Protein AF-A0A368GSK3-F1 (afdb_monomer)

Secondary structure (DSSP, 8-state):
--HHHHHHHHHHHHHHH--SSS--HHHHHHHHTT-HHHHHHHHHHHHHH-TT-HHHHHHHHHHHHHTT-HHHHHHHHHHH--TT----HHHHHHHHHHHHHTT-HHHHHHHHHHHHHH---HHHHHHHHHHHHHTT-HHHHHHHHHHHHHHH--HHHHHHHHHHHHTT-

Mean predicted aligned error: 10.92 Å

Nearest PDB structures (foldseek):
  8g0l-assembly1_B  TM=8.941E-01  e=4.346E-08  Homo sapiens
  8sxg-assembly1_C  TM=6.360E-01  e=2.615E-02  Pseudomonas aeruginosa
  8tau-assembly1_Y  TM=6.189E-01  e=4.574E-01  Homo sapiens
  4zlh-assembly1_A  TM=5.789E-01  e=5.277E-01  Escherichia coli O157:H7
  8pkp-assembly1_Y  TM=6.262E-01  e=1.437E+00  Homo sapiens

Sequence (169 aa):
MSKADQLIMERRLRPIYGISLLLYPRFSDAIDAGNAKKAVQEADKVLKKHPVTVCAKVLKALALIRSDKLAEGFEIINSLDVPGAQFDDGTLQAFVHCFKEAGCPNRITTLYERAVAVSPSEQNLTHLFMAHVRNRSFKNQQLVAMRLFKEFNNSPYFFWGVMSIVMQV

pLDDT: mean 73.53, std 16.82, range [34.56, 92.31]

Foldseek 3Di:
DDPVVVVVCCVVCCCQPPDDDPGVCPLCVCLVVVNLVVQLVVLVVVCVVPVPPLLSLLSNLLSCLSNVNPVVSVVSVVVQPDQPDADDPRSLVSVCSNCVSVVNLVVNLVSLVSNCVVPNDLVSLVSNLVSCVVVVVLVVNLVSLVVSCVPVVDPVSVVSNVVSVVSVD

Solvent-accessible surface area (backbone atoms only — not comparable to full-atom values): 9186 Å² total; per-residue (Å²): 134,58,75,68,57,53,52,50,47,52,64,67,34,39,75,73,57,48,71,74,103,76,56,48,60,74,64,44,51,37,43,76,68,73,31,31,69,57,48,34,50,53,26,49,56,49,34,74,78,41,74,81,47,60,48,44,55,40,49,30,20,36,30,30,38,76,62,77,35,45,68,68,15,47,54,51,47,57,73,61,70,45,94,89,66,83,68,58,72,52,37,49,51,40,49,45,51,36,28,54,77,68,72,38,61,69,56,46,31,58,50,30,54,53,45,32,73,76,53,76,42,74,68,44,48,51,52,30,31,55,32,23,58,76,69,66,37,33,70,60,24,21,54,45,19,49,48,49,20,70,78,67,69,43,71,70,31,49,52,48,21,52,51,21,53,64,72,67,114

Organism: Ancylostoma caninum (NCBI:txid29170)

Radius of gyration: 17.37 Å; Cα contacts (8 Å, |Δi|>4): 165; chains: 1; bounding box: 40×31×50 Å

Structure (mmCIF, N/CA/C/O backbone):
data_AF-A0A368GSK3-F1
#
_entry.id   AF-A0A368GSK3-F1
#
loop_
_atom_site.group_PDB
_atom_site.id
_atom_site.type_symbol
_atom_site.label_atom_id
_atom_site.label_alt_id
_atom_site.label_comp_id
_atom_site.label_asym_id
_atom_site.label_entity_id
_atom_site.label_seq_id
_atom_site.pdbx_PDB_ins_code
_atom_site.Cartn_x
_atom_site.Cartn_y
_atom_site.Cartn_z
_atom_site.occupancy
_atom_site.B_iso_or_equiv
_atom_site.auth_seq_id
_atom_site.auth_comp_id
_atom_site.auth_asym_id
_atom_site.auth_atom_id
_atom_site.pdbx_PDB_model_num
ATOM 1 N N . MET A 1 1 ? 11.328 14.062 19.273 1.00 44.03 1 MET A N 1
ATOM 2 C CA . MET A 1 1 ? 10.999 12.694 19.738 1.00 44.03 1 MET A CA 1
ATOM 3 C C . MET A 1 1 ? 12.280 12.023 20.193 1.00 44.03 1 MET A C 1
ATOM 5 O O . MET A 1 1 ? 13.251 12.065 19.448 1.00 44.03 1 MET A O 1
ATOM 9 N N . SER A 1 2 ? 12.315 11.488 21.416 1.00 37.22 2 SER A N 1
ATOM 10 C CA . SER A 1 2 ? 13.507 10.826 21.960 1.00 37.22 2 SER A CA 1
ATOM 11 C C . SER A 1 2 ? 13.683 9.439 21.330 1.00 37.22 2 SER A C 1
ATOM 13 O O . SER A 1 2 ? 12.694 8.749 21.078 1.00 37.22 2 SER A O 1
ATOM 15 N N . LYS A 1 3 ? 14.929 8.995 21.101 1.00 39.38 3 LYS A N 1
ATOM 16 C CA . LYS A 1 3 ? 15.247 7.639 20.592 1.00 39.38 3 LYS A CA 1
ATOM 17 C C . LYS A 1 3 ? 14.604 6.525 21.435 1.00 39.38 3 LYS A C 1
ATOM 19 O O . LYS A 1 3 ? 14.284 5.461 20.913 1.00 39.38 3 LYS A O 1
ATOM 24 N N . ALA A 1 4 ? 14.378 6.777 22.726 1.00 38.12 4 ALA A N 1
ATOM 25 C CA . ALA A 1 4 ? 13.707 5.843 23.627 1.00 38.12 4 ALA A CA 1
ATOM 26 C C . ALA A 1 4 ? 12.212 5.661 23.295 1.00 38.12 4 ALA A C 1
ATOM 28 O O . ALA A 1 4 ? 11.708 4.540 23.342 1.00 38.12 4 ALA A O 1
ATOM 29 N N . ASP A 1 5 ? 11.518 6.728 22.886 1.00 40.91 5 ASP A N 1
ATOM 30 C CA . ASP A 1 5 ? 10.099 6.671 22.511 1.00 40.91 5 ASP A CA 1
ATOM 31 C C . ASP A 1 5 ? 9.900 5.927 21.186 1.00 40.91 5 ASP A C 1
ATOM 33 O O . ASP A 1 5 ? 8.955 5.150 21.043 1.00 40.91 5 ASP A O 1
ATOM 37 N N . GLN A 1 6 ? 10.835 6.109 20.245 1.00 43.38 6 GLN A N 1
ATOM 38 C CA . GLN A 1 6 ? 10.872 5.365 18.983 1.00 43.38 6 GLN A CA 1
ATOM 39 C C . GLN A 1 6 ? 11.046 3.864 19.229 1.00 43.38 6 GLN A C 1
ATOM 41 O O . GLN A 1 6 ? 10.276 3.083 18.683 1.00 43.38 6 GLN A O 1
ATOM 46 N N . LEU A 1 7 ? 11.960 3.460 20.119 1.00 44.16 7 LEU A N 1
ATOM 47 C CA . LEU A 1 7 ? 12.175 2.053 20.486 1.00 44.16 7 LEU A CA 1
ATOM 48 C C . LEU A 1 7 ? 10.967 1.423 21.193 1.00 44.16 7 LEU A C 1
ATOM 50 O O . LEU A 1 7 ? 10.669 0.247 20.986 1.00 44.16 7 LEU A O 1
ATOM 54 N N . ILE A 1 8 ? 10.249 2.179 22.028 1.00 47.44 8 ILE A N 1
ATOM 55 C CA . ILE A 1 8 ? 9.035 1.694 22.702 1.00 47.44 8 ILE A CA 1
ATOM 56 C C . ILE A 1 8 ? 7.885 1.547 21.699 1.00 47.44 8 ILE A C 1
ATOM 58 O O . ILE A 1 8 ? 7.157 0.552 21.761 1.00 47.44 8 ILE A O 1
ATOM 62 N N . MET A 1 9 ? 7.743 2.487 20.758 1.00 45.62 9 MET A N 1
ATOM 63 C CA . MET A 1 9 ? 6.813 2.357 19.636 1.00 45.62 9 MET A CA 1
ATOM 64 C C . MET A 1 9 ? 7.176 1.152 18.769 1.00 45.62 9 MET A C 1
ATOM 66 O O . MET A 1 9 ? 6.315 0.313 18.555 1.00 45.62 9 MET A O 1
ATOM 70 N N . GLU A 1 10 ? 8.438 0.966 18.388 1.00 44.44 10 GLU A N 1
ATOM 71 C CA . GLU A 1 10 ? 8.918 -0.198 17.627 1.00 44.44 10 GLU A CA 1
ATOM 72 C C . GLU A 1 10 ? 8.679 -1.527 18.350 1.00 44.44 10 GLU A C 1
ATOM 74 O O . GLU A 1 10 ? 8.415 -2.548 17.725 1.00 44.44 10 GLU A O 1
ATOM 79 N N . ARG A 1 11 ? 8.770 -1.550 19.684 1.00 46.59 11 ARG A N 1
ATOM 80 C CA . ARG A 1 11 ? 8.573 -2.762 20.494 1.00 46.59 11 ARG A CA 1
ATOM 81 C C . ARG A 1 11 ? 7.091 -3.070 20.739 1.00 46.59 11 ARG A C 1
ATOM 83 O O . ARG A 1 11 ? 6.737 -4.237 20.871 1.00 46.59 11 ARG A O 1
ATOM 90 N N . ARG A 1 12 ? 6.226 -2.048 20.754 1.00 48.56 12 ARG A N 1
ATOM 91 C CA . ARG A 1 12 ? 4.755 -2.177 20.820 1.00 48.56 12 ARG A CA 1
ATOM 92 C C . ARG A 1 12 ? 4.097 -2.380 19.461 1.00 48.56 12 ARG A 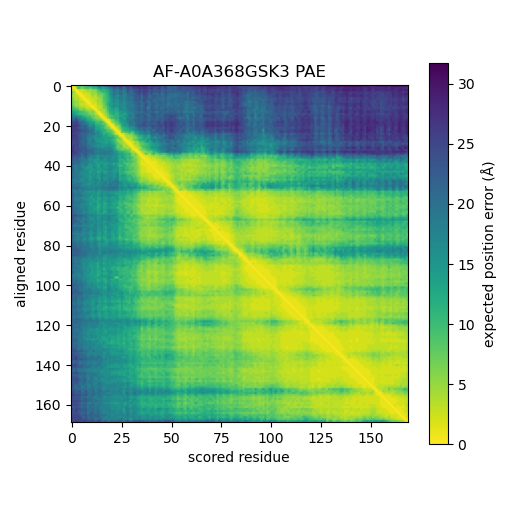C 1
ATOM 94 O O . ARG A 1 12 ? 3.025 -2.970 19.401 1.00 48.56 12 ARG A O 1
ATOM 101 N N . LEU A 1 13 ? 4.743 -1.904 18.405 1.00 45.41 13 LEU A N 1
ATOM 102 C CA . LEU A 1 13 ? 4.343 -2.067 17.017 1.00 45.41 13 LEU A CA 1
ATOM 103 C C . LEU A 1 13 ? 5.062 -3.246 16.361 1.00 45.41 13 LEU A C 1
ATOM 105 O O . LEU A 1 13 ? 4.666 -3.638 15.285 1.00 45.41 13 LEU A O 1
ATOM 109 N N . ARG A 1 14 ? 6.049 -3.894 16.989 1.00 42.81 14 ARG A N 1
ATOM 110 C CA . ARG A 1 14 ? 6.613 -5.177 16.521 1.00 42.81 14 ARG A CA 1
ATOM 111 C C . ARG A 1 14 ? 5.573 -6.294 16.360 1.00 42.81 14 ARG A C 1
ATOM 113 O O . ARG A 1 14 ? 5.641 -7.016 15.374 1.00 42.81 14 ARG A O 1
ATOM 120 N N . PRO A 1 15 ? 4.575 -6.413 17.254 1.00 44.25 15 PRO A N 1
ATOM 121 C CA . PRO A 1 15 ? 3.415 -7.257 17.024 1.00 44.25 15 PRO A CA 1
ATOM 122 C C . PRO A 1 15 ? 2.533 -6.783 15.868 1.00 44.25 15 PRO A C 1
ATOM 124 O O . PRO A 1 15 ? 1.661 -7.551 15.517 1.00 44.25 15 PRO A O 1
ATOM 127 N N . ILE A 1 16 ? 2.720 -5.568 15.316 1.00 43.38 16 ILE A N 1
ATOM 128 C CA . ILE A 1 16 ? 1.894 -4.831 14.315 1.00 43.38 16 ILE A CA 1
ATOM 129 C C . ILE A 1 16 ? 2.616 -4.567 12.959 1.00 43.38 16 ILE A C 1
ATOM 131 O O . ILE A 1 16 ? 1.949 -4.494 11.930 1.00 43.38 16 ILE A O 1
ATOM 135 N N . TYR A 1 17 ? 3.952 -4.619 12.918 1.00 38.88 17 TYR A N 1
ATOM 136 C CA . TYR A 1 17 ? 4.804 -4.394 11.742 1.00 38.88 17 TYR A CA 1
ATOM 137 C C . TYR A 1 17 ? 5.828 -5.517 11.468 1.00 38.88 17 TYR A C 1
ATOM 139 O O . TYR A 1 17 ? 6.730 -5.359 10.649 1.00 38.88 17 TYR A O 1
ATOM 147 N N . GLY A 1 18 ? 5.727 -6.664 12.141 1.00 35.66 18 GLY A N 1
ATOM 148 C CA . GLY A 1 18 ? 6.709 -7.749 12.053 1.00 35.66 18 GLY A CA 1
ATOM 149 C C . GLY A 1 18 ? 6.566 -8.641 10.816 1.00 35.66 18 GLY A C 1
ATOM 150 O O . GLY A 1 18 ? 5.974 -9.705 10.906 1.00 35.66 18 GLY A O 1
ATOM 151 N N . ILE A 1 19 ? 7.132 -8.187 9.695 1.00 34.56 19 ILE A N 1
ATOM 152 C CA . ILE A 1 19 ? 7.890 -8.935 8.669 1.00 34.56 19 ILE A CA 1
ATOM 153 C C . ILE A 1 19 ? 7.404 -10.360 8.321 1.00 34.56 19 ILE A C 1
ATOM 155 O O . ILE A 1 19 ? 7.569 -11.310 9.077 1.00 34.56 19 ILE A O 1
ATOM 159 N N . SER A 1 20 ? 7.007 -10.505 7.052 1.00 36.03 20 SER A N 1
ATOM 160 C CA . SER A 1 20 ? 7.002 -11.753 6.274 1.00 36.03 20 SER A CA 1
ATOM 161 C C . SER A 1 20 ? 6.009 -12.842 6.710 1.00 36.03 20 SER A C 1
ATOM 163 O O . SER A 1 20 ? 6.253 -13.616 7.626 1.00 36.03 20 SER A O 1
ATOM 165 N N . LEU A 1 21 ? 4.895 -12.910 5.971 1.00 37.56 21 LEU A N 1
ATOM 166 C CA . LEU A 1 21 ? 4.063 -14.083 5.632 1.00 37.56 21 LEU A CA 1
ATOM 167 C C . LEU A 1 21 ? 3.605 -15.099 6.707 1.00 37.56 21 LEU A C 1
ATOM 169 O O . LEU A 1 21 ? 2.852 -15.996 6.347 1.00 37.56 21 LEU A O 1
ATOM 173 N N . LEU A 1 22 ? 3.935 -14.964 7.995 1.00 38.41 22 LEU A N 1
ATOM 174 C CA . LEU A 1 22 ? 3.533 -15.929 9.035 1.00 38.41 22 LEU A CA 1
ATOM 175 C C . LEU A 1 22 ? 3.169 -15.322 10.405 1.00 38.41 22 LEU A C 1
ATOM 177 O O . LEU A 1 22 ? 2.844 -16.076 11.319 1.00 38.41 22 LEU A O 1
ATOM 181 N N . LEU A 1 23 ? 3.202 -13.997 10.598 1.00 40.56 23 LEU A N 1
ATOM 182 C CA . LEU A 1 23 ? 3.270 -13.446 11.960 1.00 40.56 23 LEU A CA 1
ATOM 183 C C . LEU A 1 23 ? 2.266 -12.330 12.303 1.00 40.56 23 LEU A C 1
ATOM 185 O O . LEU A 1 23 ? 2.651 -11.266 12.773 1.00 40.56 23 LEU A O 1
ATOM 189 N N . TYR A 1 24 ? 0.964 -12.611 12.191 1.00 45.12 24 TYR A N 1
ATOM 190 C CA . TYR A 1 24 ? -0.064 -11.880 12.954 1.00 45.12 24 TYR A CA 1
ATOM 191 C C . TYR A 1 24 ? -0.864 -12.708 13.966 1.00 45.12 24 TYR A C 1
ATOM 193 O O . TYR A 1 24 ? -1.990 -12.307 14.250 1.00 45.12 24 TYR A O 1
ATOM 201 N N . PRO A 1 25 ? -0.337 -13.792 14.578 1.00 40.00 25 PRO A N 1
ATOM 202 C CA . PRO A 1 25 ? -1.148 -14.672 15.407 1.00 40.00 25 PRO A CA 1
ATOM 203 C C . PRO A 1 25 ? -1.900 -13.884 16.474 1.00 40.00 25 PRO A C 1
ATOM 205 O O . PRO A 1 25 ? -3.093 -13.968 16.485 1.00 40.00 25 PRO A O 1
ATOM 208 N N . ARG A 1 26 ? -1.343 -12.924 17.222 1.00 36.59 26 ARG A N 1
ATOM 209 C CA . ARG A 1 26 ? -2.130 -12.250 18.288 1.00 36.59 26 ARG A CA 1
ATOM 210 C C . ARG A 1 26 ? -3.261 -11.294 17.844 1.00 36.59 26 ARG A C 1
ATOM 212 O O . ARG A 1 26 ? -4.237 -11.166 18.582 1.00 36.59 26 ARG A O 1
ATOM 219 N N . PHE A 1 27 ? -3.139 -10.583 16.716 1.00 43.47 27 PHE A N 1
ATOM 220 C CA . PHE A 1 27 ? -4.224 -9.707 16.214 1.00 43.47 27 PHE A CA 1
ATOM 221 C C . PHE A 1 27 ? -5.208 -10.505 15.352 1.00 43.47 27 PHE A C 1
ATOM 223 O O . PHE A 1 27 ? -6.405 -10.248 15.428 1.00 43.47 27 PHE A O 1
ATOM 230 N N . SER A 1 28 ? -4.703 -11.505 14.616 1.00 43.66 28 SER A N 1
ATOM 231 C CA . SER A 1 28 ? -5.501 -12.554 13.976 1.00 43.66 28 SER A CA 1
ATOM 232 C C . SER A 1 28 ? -6.277 -13.316 15.047 1.00 43.66 28 SER A C 1
ATOM 234 O O . SER A 1 28 ? -7.474 -13.195 15.062 1.00 43.66 28 SER A O 1
ATOM 236 N N . ASP A 1 29 ? -5.659 -13.889 16.076 1.00 42.72 29 ASP A N 1
ATOM 237 C CA . ASP A 1 29 ? -6.277 -14.577 17.223 1.00 42.72 29 ASP A CA 1
ATOM 238 C C . ASP A 1 29 ? -7.383 -13.748 17.895 1.00 42.72 29 ASP A C 1
ATOM 240 O O . ASP A 1 29 ? -8.403 -14.297 18.292 1.00 42.72 29 ASP A O 1
ATOM 244 N N . ALA A 1 30 ? -7.225 -12.426 18.050 1.00 48.19 30 ALA A N 1
ATOM 245 C CA . ALA A 1 30 ? -8.274 -11.577 18.628 1.00 48.19 30 ALA A CA 1
ATOM 246 C C . ALA A 1 30 ? -9.465 -11.351 17.673 1.00 48.19 30 ALA A C 1
ATOM 248 O O . ALA A 1 30 ? -10.595 -11.152 18.130 1.00 48.19 30 ALA A O 1
ATOM 249 N N . ILE A 1 31 ? -9.209 -11.371 16.365 1.00 49.72 31 ILE A N 1
ATOM 250 C CA . ILE A 1 31 ? -10.183 -11.189 15.284 1.00 49.72 31 ILE A CA 1
ATOM 251 C C . ILE A 1 31 ? -10.825 -12.533 14.880 1.00 49.72 31 ILE A C 1
ATOM 253 O O . ILE A 1 31 ? -12.047 -12.625 14.869 1.00 49.72 31 ILE A O 1
ATOM 257 N N . ASP A 1 32 ? -10.027 -13.576 14.659 1.00 48.22 32 ASP A N 1
ATOM 258 C CA . ASP A 1 32 ? -10.356 -14.983 14.395 1.00 48.22 32 ASP A CA 1
ATOM 259 C C . ASP A 1 32 ? -11.110 -15.630 15.562 1.00 48.22 32 ASP A C 1
ATOM 261 O O . ASP A 1 32 ? -11.975 -16.472 15.342 1.00 48.22 32 ASP A O 1
ATOM 265 N N . ALA A 1 33 ? -10.889 -15.185 16.807 1.00 51.59 33 ALA A N 1
ATOM 266 C CA . ALA A 1 33 ? -11.747 -15.553 17.940 1.00 51.59 33 ALA A CA 1
ATOM 267 C C . ALA A 1 33 ? -13.122 -14.843 17.931 1.00 51.59 33 ALA A C 1
ATOM 269 O O . ALA A 1 33 ? -13.833 -14.869 18.939 1.00 51.59 33 ALA A O 1
ATOM 270 N N . GLY A 1 34 ? -13.489 -14.148 16.846 1.00 52.53 34 GLY A N 1
ATOM 271 C CA . GLY A 1 34 ? -14.759 -13.433 16.696 1.00 52.53 34 GLY A CA 1
ATOM 272 C C . GLY A 1 34 ? -14.884 -12.192 17.583 1.00 52.53 34 GLY A C 1
ATOM 273 O O . GLY A 1 34 ? -15.990 -11.719 17.847 1.00 52.53 34 GLY A O 1
ATOM 274 N N . ASN A 1 35 ? -13.770 -11.654 18.096 1.00 64.50 35 ASN A N 1
ATOM 275 C CA . ASN A 1 35 ? -13.792 -10.622 19.130 1.00 64.50 35 ASN A CA 1
ATOM 276 C C . ASN A 1 35 ? -13.291 -9.265 18.640 1.00 64.50 35 ASN A C 1
ATOM 278 O O . ASN A 1 35 ? -12.512 -8.578 19.302 1.00 64.50 35 ASN A O 1
ATOM 282 N N . ALA A 1 36 ? -13.803 -8.823 17.496 1.00 65.19 36 ALA A N 1
ATOM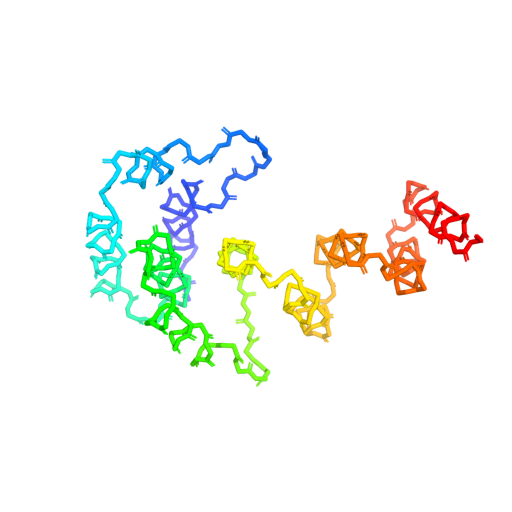 283 C CA . ALA A 1 36 ? -13.466 -7.519 16.945 1.00 65.19 36 ALA A CA 1
ATOM 284 C C . ALA A 1 36 ? -13.787 -6.346 17.899 1.00 65.19 36 ALA A C 1
ATOM 286 O O . ALA A 1 36 ? -13.104 -5.322 17.880 1.00 65.19 36 ALA A O 1
ATOM 287 N N . LYS A 1 37 ? -14.727 -6.526 18.841 1.00 67.50 37 LYS A N 1
ATOM 288 C CA . LYS A 1 37 ? -14.952 -5.587 19.957 1.00 67.50 37 LYS A CA 1
ATOM 289 C C . LYS A 1 37 ? -13.709 -5.410 20.838 1.00 67.50 37 LYS A C 1
ATOM 291 O O . LYS A 1 37 ? -13.403 -4.281 21.213 1.00 67.50 37 LYS A O 1
ATOM 296 N N . LYS A 1 38 ? -12.967 -6.481 21.147 1.00 69.31 38 LYS A N 1
ATOM 297 C CA . LYS A 1 38 ? -11.690 -6.391 21.880 1.00 69.31 38 LYS A CA 1
ATOM 298 C C . LYS A 1 38 ? -10.608 -5.706 21.049 1.00 69.31 38 LYS A C 1
ATOM 300 O O . LYS A 1 38 ? -9.880 -4.883 21.592 1.00 69.31 38 LYS A O 1
ATOM 305 N N . ALA A 1 39 ? -10.532 -5.987 19.748 1.00 66.81 39 ALA A N 1
ATOM 306 C CA . ALA A 1 39 ? -9.574 -5.326 18.859 1.00 66.81 39 ALA A CA 1
ATOM 307 C C . ALA A 1 39 ? -9.805 -3.803 18.804 1.00 66.81 39 ALA A C 1
ATOM 309 O O . ALA A 1 39 ? -8.859 -3.027 18.941 1.00 66.81 39 ALA A O 1
ATOM 310 N N . VAL A 1 40 ? -11.069 -3.369 18.713 1.00 72.88 40 VAL A N 1
ATOM 311 C CA . VAL A 1 40 ? -11.442 -1.947 18.796 1.00 72.88 40 VAL A CA 1
ATOM 312 C C . VAL A 1 40 ? -11.097 -1.358 20.167 1.00 72.88 40 VAL A C 1
ATOM 314 O O . VAL A 1 40 ? -10.540 -0.266 20.231 1.00 72.88 40 VAL A O 1
ATOM 317 N N . GLN A 1 41 ? -11.354 -2.080 21.263 1.00 74.75 41 GLN A N 1
ATOM 318 C CA . GLN A 1 41 ? -11.000 -1.620 22.612 1.00 74.75 41 GLN A CA 1
ATOM 319 C C . GLN A 1 41 ? -9.489 -1.439 22.803 1.00 74.75 41 GLN A C 1
ATOM 321 O O . GLN A 1 41 ? -9.071 -0.460 23.419 1.00 74.75 41 GLN A O 1
ATOM 326 N N . GLU A 1 42 ? -8.661 -2.352 22.293 1.00 69.12 42 GLU A N 1
ATOM 327 C CA . GLU A 1 42 ? -7.202 -2.211 22.344 1.00 69.12 42 GLU A CA 1
ATOM 328 C C . GLU A 1 42 ? -6.724 -1.027 21.494 1.00 69.12 42 GLU A C 1
ATOM 330 O O . GLU A 1 42 ? -5.906 -0.231 21.959 1.00 69.12 42 GLU A O 1
ATOM 335 N N . ALA A 1 43 ? -7.299 -0.831 20.302 1.00 70.44 43 ALA A N 1
ATOM 336 C CA . ALA A 1 43 ? -7.020 0.349 19.487 1.00 70.44 43 ALA A CA 1
ATOM 337 C C . ALA A 1 43 ? -7.410 1.651 20.216 1.00 70.44 43 ALA A C 1
ATOM 339 O O . ALA A 1 43 ? -6.617 2.592 20.267 1.00 70.44 43 ALA A O 1
ATOM 340 N N . ASP A 1 44 ? -8.574 1.692 20.871 1.00 75.06 44 ASP A N 1
ATOM 341 C CA . ASP A 1 44 ? -9.025 2.848 21.655 1.00 75.06 44 ASP A CA 1
ATOM 342 C C . ASP A 1 44 ? -8.144 3.103 22.889 1.00 75.06 44 ASP A C 1
ATOM 344 O O . ASP A 1 44 ? -7.883 4.257 23.235 1.00 75.06 44 ASP A O 1
ATOM 348 N N . LYS A 1 45 ? -7.618 2.060 23.546 1.00 72.44 45 LYS A N 1
ATOM 349 C CA . LYS A 1 45 ? -6.633 2.218 24.634 1.00 72.44 45 LYS A CA 1
ATOM 350 C C . LYS A 1 45 ? -5.349 2.881 24.139 1.00 72.44 45 LYS A C 1
ATOM 352 O O . LYS A 1 45 ? -4.787 3.718 24.849 1.00 72.44 45 LYS A O 1
ATOM 357 N N . VAL A 1 46 ? -4.885 2.520 22.943 1.00 67.56 46 VAL A N 1
ATOM 358 C CA . VAL A 1 46 ? -3.715 3.149 22.318 1.00 67.56 46 VAL A CA 1
ATOM 359 C C . VAL A 1 46 ? -4.028 4.597 21.944 1.00 67.56 46 VAL A C 1
ATOM 361 O O . VAL A 1 46 ? -3.244 5.478 22.287 1.00 67.56 46 VAL A O 1
ATOM 364 N N . LEU A 1 47 ? -5.198 4.869 21.357 1.00 70.31 47 LEU A N 1
ATOM 365 C CA . LEU A 1 47 ? -5.635 6.225 21.002 1.00 70.31 47 LEU A CA 1
ATOM 366 C C . LEU A 1 47 ? -5.813 7.136 22.224 1.00 70.31 47 LEU A C 1
ATOM 368 O O . LEU A 1 47 ? -5.510 8.321 22.141 1.00 70.31 47 LEU A O 1
ATOM 372 N N . LYS A 1 48 ? -6.224 6.605 23.383 1.00 71.12 48 LYS A N 1
ATOM 373 C CA . LYS A 1 48 ? -6.273 7.378 24.638 1.00 71.12 48 LYS A CA 1
ATOM 374 C C . LYS A 1 48 ? -4.892 7.842 25.104 1.00 71.12 48 LYS A C 1
ATOM 376 O O . LYS A 1 48 ? -4.783 8.911 25.692 1.00 71.12 48 LYS A O 1
ATOM 381 N N . LYS A 1 49 ? -3.847 7.042 24.871 1.00 68.75 49 LYS A N 1
ATOM 382 C CA . LYS A 1 49 ? -2.464 7.389 25.244 1.00 68.75 49 LYS A CA 1
ATOM 383 C C . LYS A 1 49 ? -1.766 8.220 24.169 1.00 68.75 49 LYS A C 1
ATOM 385 O O . LYS A 1 49 ? -0.947 9.072 24.494 1.00 68.75 49 LYS A O 1
ATOM 390 N N . HIS A 1 50 ? -2.094 7.972 22.905 1.00 64.56 50 HIS A N 1
ATOM 391 C CA . HIS A 1 50 ? -1.483 8.606 21.743 1.00 64.56 50 HIS A CA 1
ATOM 392 C C . HIS A 1 50 ? -2.556 8.919 20.680 1.00 64.56 50 HIS A C 1
ATOM 394 O O . HIS A 1 50 ? -2.684 8.201 19.686 1.00 64.56 50 HIS A O 1
ATOM 400 N N . PRO A 1 51 ? -3.338 10.000 20.859 1.00 61.31 51 PRO A N 1
ATOM 401 C CA . PRO A 1 51 ? -4.478 10.319 19.985 1.00 61.31 51 PRO A CA 1
ATOM 402 C C . PRO A 1 51 ? -4.078 10.726 18.558 1.00 61.31 51 PRO A C 1
ATOM 404 O O . PRO A 1 51 ? -4.904 10.710 17.643 1.00 61.31 51 PRO A O 1
ATOM 407 N N . VAL A 1 52 ? -2.805 11.074 18.358 1.00 65.94 52 VAL A N 1
ATOM 408 C CA . VAL A 1 52 ? -2.244 11.521 17.074 1.00 65.94 52 VAL A CA 1
ATOM 409 C C . VAL A 1 52 ? -1.754 10.342 16.219 1.00 65.94 52 VAL A C 1
ATOM 411 O O . VAL A 1 52 ? -1.467 10.509 15.038 1.00 65.94 52 VAL A O 1
ATOM 414 N N . THR A 1 53 ? -1.682 9.126 16.770 1.00 73.81 53 THR A N 1
ATOM 415 C CA . THR A 1 53 ? -1.156 7.968 16.039 1.00 73.81 53 THR A CA 1
ATOM 416 C C . THR A 1 53 ? -2.138 7.506 14.961 1.00 73.81 53 THR A C 1
ATOM 418 O O . THR A 1 53 ? -3.117 6.815 15.245 1.00 73.81 53 THR A O 1
ATOM 421 N N . VAL A 1 54 ? -1.847 7.860 13.706 1.00 76.69 54 VAL A N 1
ATOM 422 C CA . VAL A 1 54 ? -2.641 7.480 12.527 1.00 76.69 54 VAL A CA 1
ATOM 423 C C . VAL A 1 54 ? -2.767 5.960 12.410 1.00 76.69 54 VAL A C 1
ATOM 425 O O . VAL A 1 54 ? -3.881 5.469 12.239 1.00 76.69 54 VAL A O 1
ATOM 428 N N . CYS A 1 55 ? -1.677 5.212 12.622 1.00 73.06 55 CYS A N 1
ATOM 429 C CA . CYS A 1 55 ? -1.679 3.744 12.634 1.00 73.06 55 CYS A CA 1
ATOM 430 C C . CYS A 1 55 ? -2.814 3.155 13.490 1.00 73.06 55 CYS A C 1
ATOM 432 O O . CYS A 1 55 ? -3.568 2.299 13.033 1.00 73.06 55 CYS A O 1
ATOM 434 N N . ALA A 1 56 ? -3.003 3.656 14.716 1.00 75.31 56 ALA A N 1
ATOM 435 C CA . ALA A 1 56 ? -4.020 3.136 15.627 1.00 75.31 56 ALA A CA 1
ATOM 436 C C . ALA A 1 56 ? -5.449 3.384 15.110 1.00 75.31 56 ALA A C 1
ATOM 438 O O . ALA A 1 56 ? -6.327 2.539 15.291 1.00 75.31 56 ALA A O 1
ATOM 439 N N . LYS A 1 57 ? -5.681 4.504 14.412 1.00 79.75 57 LYS A N 1
ATOM 440 C CA . LYS A 1 57 ? -6.967 4.786 13.758 1.00 79.75 57 LYS A CA 1
ATOM 441 C C . LYS A 1 57 ? -7.214 3.846 12.576 1.00 79.75 57 LYS A C 1
ATOM 443 O O . LYS A 1 57 ? -8.322 3.338 12.433 1.00 79.75 57 LYS A O 1
ATOM 448 N N . VAL A 1 58 ? -6.185 3.562 11.775 1.00 82.56 58 VAL A N 1
ATOM 449 C CA . VAL A 1 58 ? -6.285 2.620 10.646 1.00 82.56 58 VAL A CA 1
ATOM 450 C C . VAL A 1 58 ? -6.542 1.195 11.141 1.00 82.56 58 VAL A C 1
ATOM 452 O O . VAL A 1 58 ? -7.401 0.507 10.603 1.00 82.56 58 VAL A O 1
ATOM 455 N N . LEU A 1 59 ? -5.887 0.764 12.221 1.00 79.50 59 LEU A N 1
ATOM 456 C CA . LEU A 1 59 ? -6.143 -0.544 12.838 1.00 79.50 59 LEU A CA 1
ATOM 457 C C . LEU A 1 59 ? -7.553 -0.656 13.426 1.00 79.50 59 LEU A C 1
ATOM 459 O O . LEU A 1 59 ? -8.175 -1.715 13.341 1.00 79.50 59 LEU A O 1
ATOM 463 N N . LYS A 1 60 ? -8.089 0.434 13.988 1.00 81.50 60 LYS A N 1
ATOM 464 C CA . LYS A 1 60 ? -9.496 0.491 14.401 1.00 81.50 60 LYS A CA 1
ATOM 465 C C . LYS A 1 60 ? -10.429 0.311 13.202 1.00 81.50 60 LYS A C 1
ATOM 467 O O . LYS A 1 60 ? -11.371 -0.473 13.287 1.00 81.50 60 LYS A O 1
ATOM 472 N N . ALA A 1 61 ? -10.149 0.985 12.086 1.00 84.38 61 ALA A N 1
ATOM 473 C CA . ALA A 1 61 ? -10.909 0.814 10.851 1.00 84.38 61 ALA A CA 1
ATOM 474 C C . ALA A 1 61 ? -10.832 -0.626 10.317 1.00 84.38 61 ALA A C 1
ATOM 476 O O . ALA A 1 61 ? -11.857 -1.182 9.935 1.00 84.38 61 ALA A O 1
ATOM 477 N N . LEU A 1 62 ? -9.655 -1.258 10.367 1.00 80.75 62 LEU A N 1
ATOM 478 C CA . LEU A 1 62 ? -9.469 -2.663 9.992 1.00 80.75 62 LEU A CA 1
ATOM 479 C C . LEU A 1 62 ? -10.354 -3.597 10.825 1.00 80.75 62 LEU A C 1
ATOM 481 O O . LEU A 1 62 ? -11.005 -4.487 10.281 1.00 80.75 62 LEU A O 1
ATOM 485 N N . ALA A 1 63 ? -10.397 -3.384 12.143 1.00 80.00 63 ALA A N 1
ATOM 486 C CA . ALA A 1 63 ? -11.241 -4.169 13.037 1.00 80.00 63 ALA A CA 1
ATOM 487 C C . ALA A 1 63 ? -12.737 -3.985 12.725 1.00 80.00 63 ALA A C 1
ATOM 489 O O . ALA A 1 63 ? -13.488 -4.958 12.763 1.00 80.00 63 ALA A O 1
ATOM 490 N N . LEU A 1 64 ? -13.171 -2.767 12.377 1.00 81.06 64 LEU A N 1
ATOM 491 C CA . LEU A 1 64 ? -14.553 -2.489 11.963 1.00 81.06 64 LEU A CA 1
ATOM 492 C C . LEU A 1 64 ? -14.898 -3.153 10.625 1.00 81.06 64 LEU A C 1
ATOM 494 O O . LEU A 1 64 ? -15.934 -3.806 10.533 1.00 81.06 64 LEU A O 1
ATOM 498 N N . ILE A 1 65 ? -14.013 -3.057 9.629 1.00 80.88 65 ILE A N 1
ATOM 499 C CA . ILE A 1 65 ? -14.170 -3.699 8.312 1.00 80.88 65 ILE A CA 1
ATOM 500 C C . ILE A 1 65 ? -14.353 -5.207 8.467 1.00 80.88 65 ILE A C 1
ATOM 502 O O . ILE A 1 65 ? -15.282 -5.772 7.903 1.00 80.88 65 ILE A O 1
ATOM 506 N N . ARG A 1 66 ? -13.534 -5.842 9.309 1.00 75.31 66 ARG A N 1
ATOM 507 C CA . ARG A 1 66 ? -13.656 -7.274 9.610 1.00 75.31 66 ARG A CA 1
ATOM 508 C C . ARG A 1 66 ? -14.854 -7.648 10.487 1.00 75.31 66 ARG A C 1
ATOM 510 O O . ARG A 1 66 ? -15.179 -8.822 10.584 1.00 75.31 66 ARG A O 1
ATOM 517 N N . SER A 1 67 ? -15.510 -6.676 11.122 1.00 78.12 67 SER A N 1
ATOM 518 C CA . SER A 1 67 ? -16.755 -6.875 11.886 1.00 78.12 67 SER A CA 1
ATOM 519 C C . SER A 1 67 ? -18.018 -6.739 11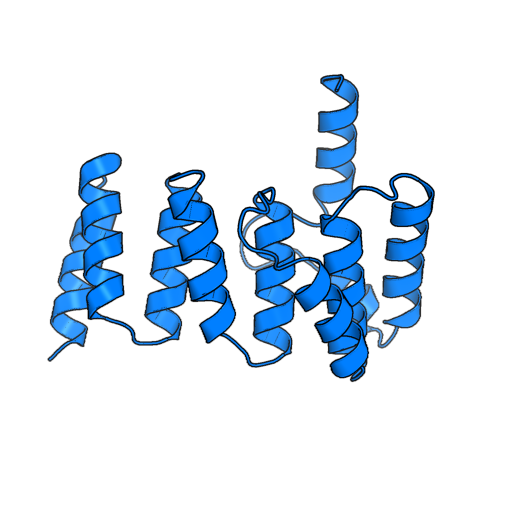.030 1.00 78.12 67 SER A C 1
ATOM 521 O O . SER A 1 67 ? -19.086 -6.500 11.593 1.00 78.12 67 SER A O 1
ATOM 523 N N . ASP A 1 68 ? -17.902 -6.759 9.700 1.00 78.00 68 ASP A N 1
ATOM 524 C CA . ASP A 1 68 ? -18.972 -6.404 8.750 1.00 78.00 68 ASP A CA 1
ATOM 525 C C . ASP A 1 68 ? -19.455 -4.938 8.820 1.00 78.00 68 ASP A C 1
ATOM 527 O O . ASP A 1 68 ? -20.404 -4.535 8.147 1.00 78.00 68 ASP A O 1
ATOM 531 N N . LYS A 1 69 ? -18.763 -4.070 9.569 1.00 82.38 69 LYS A N 1
ATOM 532 C CA . LYS A 1 69 ? -19.047 -2.625 9.652 1.00 82.38 69 LYS A CA 1
ATOM 533 C C . LYS A 1 69 ? -18.209 -1.842 8.640 1.00 82.38 69 LYS A C 1
ATOM 535 O O . LYS A 1 69 ? -17.480 -0.913 8.995 1.00 82.38 69 LYS A O 1
ATOM 540 N N . LEU A 1 70 ? -18.315 -2.220 7.365 1.00 82.62 70 LEU A N 1
ATOM 541 C CA . LEU A 1 70 ? -17.526 -1.636 6.273 1.00 82.62 70 LEU A CA 1
ATOM 542 C C . LEU A 1 70 ? -17.690 -0.112 6.176 1.00 82.62 70 LEU A C 1
ATOM 544 O O . LEU A 1 70 ? -16.695 0.590 6.027 1.00 82.62 70 LEU A O 1
ATOM 548 N N . ALA A 1 71 ? -18.917 0.402 6.312 1.00 84.12 71 ALA A N 1
ATOM 549 C CA . ALA A 1 71 ? -19.202 1.835 6.203 1.00 84.12 71 ALA A CA 1
ATOM 550 C C . ALA A 1 71 ? -18.447 2.664 7.260 1.00 84.12 71 ALA A C 1
ATOM 552 O O . ALA A 1 71 ? -17.740 3.606 6.914 1.00 84.12 71 ALA A O 1
ATOM 553 N N . GLU A 1 72 ? -18.518 2.266 8.537 1.00 85.56 72 GLU A N 1
ATOM 554 C CA . GLU A 1 72 ? -17.808 2.946 9.632 1.00 85.56 72 GLU A CA 1
ATOM 555 C C . GLU A 1 72 ? -16.282 2.879 9.447 1.00 85.56 72 GLU A C 1
ATOM 557 O O . GLU A 1 72 ? -15.573 3.854 9.698 1.00 85.56 72 GLU A O 1
ATOM 562 N N . GLY A 1 73 ? -15.758 1.738 8.986 1.00 83.75 73 GLY A N 1
ATOM 563 C CA . GLY A 1 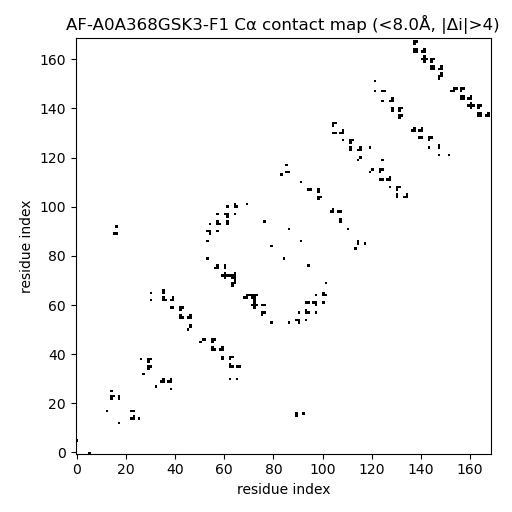73 ? -14.330 1.590 8.711 1.00 83.75 73 GLY A CA 1
ATOM 564 C C . GLY A 1 73 ? -13.853 2.449 7.536 1.00 83.75 73 GLY A C 1
ATOM 565 O O . GLY A 1 73 ? -12.793 3.074 7.620 1.00 83.75 73 GLY A O 1
ATOM 566 N N . PHE A 1 74 ? -14.640 2.533 6.461 1.00 84.31 74 PHE A N 1
ATOM 567 C CA . PHE A 1 74 ? -14.310 3.358 5.300 1.00 84.31 74 PHE A CA 1
ATOM 568 C C . PHE A 1 74 ? -14.368 4.852 5.591 1.00 84.31 74 PHE A C 1
ATOM 570 O O . PHE A 1 74 ? -13.502 5.569 5.100 1.00 84.31 74 PHE A O 1
ATOM 577 N N . GLU A 1 75 ? -15.310 5.319 6.410 1.00 87.56 75 GLU A N 1
ATOM 578 C CA . GLU A 1 75 ? -15.347 6.713 6.870 1.00 87.56 75 GLU A CA 1
ATOM 579 C C . GLU A 1 75 ? -14.029 7.107 7.552 1.00 87.56 75 GLU A C 1
ATOM 581 O O . GLU A 1 75 ? -13.406 8.112 7.202 1.00 87.56 75 GLU A O 1
ATOM 586 N N . ILE A 1 76 ? -13.526 6.256 8.456 1.00 85.44 76 ILE A N 1
ATOM 587 C CA . ILE A 1 76 ? -12.238 6.491 9.121 1.00 85.44 76 ILE A CA 1
ATOM 588 C C . ILE A 1 76 ? -11.101 6.498 8.094 1.00 85.44 76 ILE A C 1
ATOM 590 O O . ILE A 1 76 ? -10.286 7.416 8.095 1.00 85.44 76 ILE A O 1
ATOM 594 N N . ILE A 1 77 ? -11.043 5.513 7.198 1.00 86.06 77 ILE A N 1
ATOM 595 C CA . ILE A 1 77 ? -9.988 5.427 6.176 1.00 86.06 77 ILE A CA 1
ATOM 596 C C . ILE A 1 77 ? -10.004 6.638 5.249 1.00 86.06 77 ILE A C 1
ATOM 598 O O . ILE A 1 77 ? -8.948 7.203 4.996 1.00 86.06 77 ILE A O 1
ATOM 602 N N . ASN A 1 78 ? -11.172 7.064 4.774 1.00 85.31 78 ASN A N 1
ATOM 603 C CA . ASN A 1 78 ? -11.311 8.196 3.861 1.00 85.31 78 ASN A CA 1
ATOM 604 C C . ASN A 1 78 ? -10.954 9.522 4.540 1.00 85.31 78 ASN A C 1
ATOM 606 O O . ASN A 1 78 ? -10.369 10.388 3.900 1.00 85.31 78 ASN A O 1
ATOM 610 N N . SER A 1 79 ? -11.230 9.661 5.841 1.00 84.31 79 SER A N 1
ATOM 611 C CA . SER A 1 79 ? -10.797 10.833 6.614 1.00 84.31 79 SER A CA 1
ATOM 612 C C . SER A 1 79 ? -9.274 10.928 6.771 1.00 84.31 79 SER A C 1
ATOM 614 O O . SER A 1 79 ? -8.738 12.017 6.973 1.00 84.31 79 SER A O 1
ATOM 616 N N . LEU A 1 80 ? -8.572 9.791 6.693 1.00 81.31 80 LEU A N 1
ATOM 617 C CA . LEU A 1 80 ? -7.120 9.710 6.845 1.00 81.31 80 LEU A CA 1
ATOM 618 C C . LEU A 1 80 ? -6.397 9.707 5.495 1.00 81.31 80 LEU A C 1
ATOM 620 O O . LEU A 1 80 ? -5.305 10.258 5.409 1.00 81.31 80 LEU A O 1
ATOM 624 N N . ASP A 1 81 ? -6.991 9.115 4.456 1.00 75.44 81 ASP A N 1
ATOM 625 C CA . ASP A 1 81 ? -6.469 9.012 3.086 1.00 75.44 81 ASP A CA 1
ATOM 626 C C . ASP A 1 81 ? -6.601 10.347 2.328 1.00 75.44 81 ASP A C 1
ATOM 628 O O . ASP A 1 81 ? -7.242 10.441 1.281 1.00 75.44 81 ASP A O 1
ATOM 632 N N . VAL A 1 82 ? -6.006 11.406 2.882 1.00 75.25 82 VAL A N 1
ATOM 633 C CA . VAL A 1 82 ? -5.989 12.745 2.286 1.00 75.25 82 VAL A CA 1
ATOM 634 C C . VAL A 1 82 ? -4.734 12.966 1.425 1.00 75.25 82 VAL A C 1
ATOM 636 O O . VAL A 1 82 ? -3.652 12.465 1.754 1.00 75.25 82 VAL A O 1
ATOM 639 N N . PRO A 1 83 ? -4.830 13.724 0.316 1.00 65.75 83 PRO A N 1
ATOM 640 C CA . PRO A 1 83 ? -3.675 14.056 -0.516 1.00 65.75 83 PRO A CA 1
ATOM 641 C C . PRO A 1 83 ? -2.595 14.796 0.287 1.00 65.75 83 PRO A C 1
ATOM 643 O O . PRO A 1 83 ? -2.881 15.792 0.945 1.00 65.75 83 PRO A O 1
ATOM 646 N N . GLY A 1 84 ? -1.350 14.316 0.230 1.00 64.56 84 GLY A N 1
ATOM 647 C CA . GLY A 1 84 ? -0.210 14.916 0.938 1.00 64.56 84 GLY A CA 1
ATOM 648 C C . GLY A 1 84 ? 0.053 14.360 2.342 1.00 64.56 84 GLY A C 1
ATOM 649 O O . GLY A 1 84 ? 1.060 14.722 2.950 1.00 64.56 84 GLY A O 1
ATOM 650 N N . ALA A 1 85 ? -0.789 13.453 2.849 1.00 67.88 85 ALA A N 1
ATOM 651 C CA . ALA A 1 85 ? -0.489 12.738 4.082 1.00 67.88 85 ALA A CA 1
ATOM 652 C C . ALA A 1 85 ? 0.718 11.807 3.891 1.00 67.88 85 ALA A C 1
ATOM 654 O O . ALA A 1 85 ? 0.774 11.010 2.954 1.00 67.88 85 ALA A O 1
ATOM 655 N N . GLN A 1 86 ? 1.684 11.916 4.801 1.00 69.88 86 GLN A N 1
ATOM 656 C CA . GLN A 1 86 ? 2.832 11.020 4.867 1.00 69.88 86 GLN A CA 1
ATOM 657 C C . GLN A 1 86 ? 2.577 9.979 5.947 1.00 69.88 86 GLN A C 1
ATOM 659 O O . GLN A 1 86 ? 2.248 10.320 7.085 1.00 69.88 86 GLN A O 1
ATOM 664 N N . PHE A 1 87 ? 2.737 8.713 5.586 1.00 76.81 87 PHE A N 1
ATOM 665 C CA . PHE A 1 87 ? 2.535 7.593 6.491 1.00 76.81 87 PHE A CA 1
ATOM 666 C C . PHE A 1 87 ? 3.849 6.848 6.687 1.00 76.81 87 PHE A C 1
ATOM 668 O O . PHE A 1 87 ? 4.631 6.693 5.749 1.00 76.81 87 PHE A O 1
ATOM 675 N N . ASP A 1 88 ? 4.083 6.377 7.908 1.00 76.69 88 ASP A N 1
ATOM 676 C CA . ASP A 1 88 ? 5.116 5.384 8.176 1.00 76.69 88 ASP A CA 1
ATOM 677 C C . ASP A 1 88 ? 4.783 4.070 7.454 1.00 76.69 88 ASP A C 1
ATOM 679 O O . ASP A 1 88 ? 3.611 3.763 7.215 1.00 76.69 88 ASP A O 1
ATOM 683 N N . ASP A 1 89 ? 5.815 3.283 7.128 1.00 72.44 89 ASP A N 1
ATOM 684 C CA . ASP A 1 89 ? 5.685 1.991 6.425 1.00 72.44 89 ASP A CA 1
ATOM 685 C C . ASP A 1 89 ? 4.617 1.107 7.064 1.00 72.44 89 ASP A C 1
ATOM 687 O O . ASP A 1 89 ? 3.768 0.502 6.413 1.00 72.44 89 ASP A O 1
ATOM 691 N N . GLY A 1 90 ? 4.594 1.115 8.382 1.00 71.50 90 GLY A N 1
ATOM 692 C CA . GLY A 1 90 ? 3.638 0.334 9.096 1.00 71.50 90 GLY A CA 1
ATOM 693 C C . GLY A 1 90 ? 2.183 0.829 8.976 1.00 71.5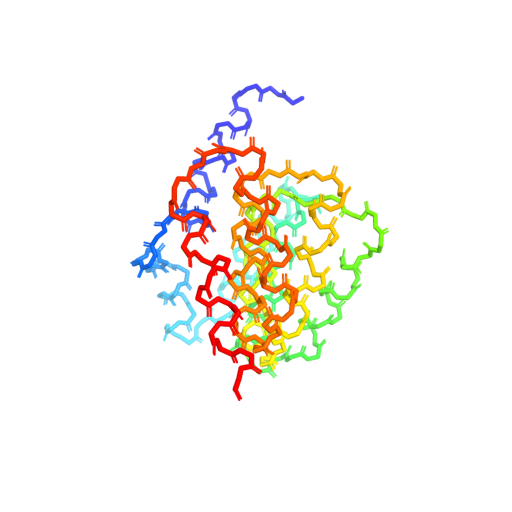0 90 GLY A C 1
ATOM 694 O O . GLY A 1 90 ? 1.266 0.017 8.819 1.00 71.50 90 GLY A O 1
ATOM 695 N N . THR A 1 91 ? 1.938 2.142 8.963 1.00 79.44 91 THR A N 1
ATOM 696 C CA . THR A 1 91 ? 0.595 2.675 8.686 1.00 79.44 91 THR A CA 1
ATOM 697 C C . THR A 1 91 ? 0.174 2.326 7.256 1.00 79.44 91 THR A C 1
ATOM 699 O O . THR A 1 91 ? -0.983 1.956 7.042 1.00 79.44 91 THR A O 1
ATOM 702 N N . LEU A 1 92 ? 1.103 2.353 6.288 1.00 82.00 92 LEU A N 1
ATOM 703 C CA . LEU A 1 92 ? 0.841 1.891 4.919 1.00 82.00 92 LEU A CA 1
ATOM 704 C C . LEU A 1 92 ? 0.422 0.418 4.900 1.00 82.00 92 LEU A C 1
ATOM 706 O O . LEU A 1 92 ? -0.586 0.084 4.278 1.00 82.00 92 LEU A O 1
ATOM 710 N N . GLN A 1 93 ? 1.122 -0.458 5.628 1.00 79.31 93 GLN A N 1
ATOM 711 C CA . GLN A 1 93 ? 0.720 -1.861 5.744 1.00 79.31 93 GLN A CA 1
ATOM 712 C C . GLN A 1 93 ? -0.680 -1.999 6.350 1.00 79.31 93 GLN A C 1
ATOM 714 O O . GLN A 1 93 ? -1.484 -2.778 5.838 1.00 79.31 93 GLN A O 1
ATOM 719 N N . ALA A 1 94 ? -1.022 -1.238 7.391 1.00 78.88 94 ALA A N 1
ATOM 720 C CA . ALA A 1 94 ? -2.365 -1.275 7.971 1.00 78.88 94 ALA A CA 1
ATOM 721 C C . ALA A 1 94 ? -3.446 -0.896 6.935 1.00 78.88 94 ALA A C 1
ATOM 723 O O . ALA A 1 94 ? -4.440 -1.612 6.801 1.00 78.88 94 ALA A O 1
ATOM 724 N N . PHE A 1 95 ? -3.221 0.150 6.129 1.00 83.75 95 PHE A N 1
ATOM 725 C CA . PHE A 1 95 ? -4.125 0.519 5.029 1.00 83.75 95 PHE A CA 1
ATOM 726 C C . PHE A 1 95 ? -4.245 -0.585 3.977 1.00 83.75 95 PHE A C 1
ATOM 728 O O . PHE A 1 95 ? -5.347 -0.889 3.520 1.00 83.75 95 PHE A O 1
ATOM 735 N N . VAL A 1 96 ? -3.128 -1.217 3.605 1.00 82.44 96 VAL A N 1
ATOM 736 C CA . VAL A 1 96 ? -3.116 -2.339 2.657 1.00 82.44 96 VAL A CA 1
ATOM 737 C C . VAL A 1 96 ? -4.012 -3.473 3.140 1.00 82.44 96 VAL A C 1
ATOM 739 O O . VAL A 1 96 ? -4.751 -4.039 2.336 1.00 82.44 96 VAL A O 1
ATOM 742 N N . HIS A 1 97 ? -3.976 -3.800 4.432 1.00 78.00 97 HIS A N 1
ATOM 743 C CA . HIS A 1 97 ? -4.853 -4.820 5.001 1.00 78.00 97 HIS A CA 1
ATOM 744 C C . HIS A 1 97 ? -6.317 -4.394 4.929 1.00 78.00 97 HIS A C 1
ATOM 746 O O . HIS A 1 97 ? -7.134 -5.171 4.445 1.00 78.00 97 HIS A O 1
ATOM 752 N N . CYS A 1 98 ? -6.643 -3.153 5.299 1.00 82.88 98 CYS A N 1
ATOM 753 C CA . CYS A 1 98 ? -8.011 -2.646 5.180 1.00 82.88 98 CYS A CA 1
ATOM 754 C C . CYS A 1 98 ? -8.545 -2.766 3.750 1.00 82.88 98 CYS A C 1
ATOM 756 O O . CYS A 1 98 ? -9.651 -3.253 3.539 1.00 82.88 98 CYS A O 1
ATOM 758 N N . PHE A 1 99 ? -7.752 -2.354 2.757 1.00 83.06 99 PHE A N 1
ATOM 759 C CA . PHE A 1 99 ? -8.162 -2.403 1.357 1.00 83.06 99 PHE A CA 1
ATOM 760 C C . PHE A 1 99 ? -8.264 -3.826 0.805 1.00 83.06 99 PHE A C 1
ATOM 762 O O . PHE A 1 99 ? -9.113 -4.069 -0.048 1.00 83.06 99 PHE A O 1
ATOM 769 N N . LYS A 1 100 ? -7.435 -4.765 1.278 1.00 79.88 100 LYS A N 1
ATOM 770 C CA . LYS A 1 100 ? -7.555 -6.186 0.918 1.00 79.88 100 LYS A CA 1
ATOM 771 C C . LYS A 1 100 ? -8.847 -6.791 1.460 1.00 79.88 100 LYS A C 1
ATOM 773 O O . LYS A 1 100 ? -9.579 -7.403 0.694 1.00 79.88 100 LYS A O 1
ATOM 778 N N . GLU A 1 101 ? -9.129 -6.583 2.744 1.00 77.50 101 GLU A N 1
ATOM 779 C CA . GLU A 1 101 ? -10.337 -7.100 3.402 1.00 77.50 101 GLU A CA 1
ATOM 780 C C . GLU A 1 101 ? -11.608 -6.492 2.811 1.00 77.50 101 GLU A C 1
ATOM 782 O O . GLU A 1 101 ? -12.595 -7.183 2.598 1.00 77.50 101 GLU A O 1
ATOM 787 N N . ALA A 1 102 ? -11.563 -5.208 2.460 1.00 77.81 102 ALA A N 1
ATOM 788 C CA . ALA A 1 102 ? -12.675 -4.530 1.812 1.00 77.81 102 ALA A CA 1
ATOM 789 C C . ALA A 1 102 ? -12.783 -4.796 0.295 1.00 77.81 102 ALA A C 1
ATOM 791 O O . ALA A 1 102 ? -13.569 -4.137 -0.386 1.00 77.81 102 ALA A O 1
ATOM 792 N N . GLY A 1 103 ? -11.966 -5.694 -0.269 1.00 78.31 103 GLY A N 1
ATOM 793 C CA . GLY A 1 103 ? -12.034 -6.067 -1.686 1.00 78.31 103 GLY A CA 1
ATOM 794 C C . GLY A 1 103 ? -11.669 -4.948 -2.669 1.00 78.31 103 GLY A C 1
ATOM 795 O O . GLY A 1 103 ? -12.077 -4.985 -3.826 1.00 78.31 103 GLY A O 1
ATOM 796 N N . CYS A 1 104 ? -10.894 -3.949 -2.239 1.00 82.25 104 CYS A N 1
ATOM 797 C CA . CYS A 1 104 ? -10.540 -2.761 -3.020 1.00 82.25 104 CYS A CA 1
ATOM 798 C C . CYS A 1 104 ? -9.028 -2.699 -3.348 1.00 82.25 104 CYS A C 1
ATOM 800 O O . CYS A 1 104 ? -8.355 -1.733 -2.968 1.00 82.25 104 CYS A O 1
ATOM 802 N N . PRO A 1 105 ? -8.449 -3.678 -4.076 1.00 77.31 105 PRO A N 1
ATOM 803 C CA . PRO A 1 105 ? -7.006 -3.743 -4.332 1.00 77.31 105 PRO A CA 1
ATOM 804 C C . PRO A 1 105 ? -6.480 -2.573 -5.181 1.00 77.31 105 PRO A C 1
ATOM 806 O O . PRO A 1 105 ? -5.307 -2.214 -5.080 1.00 77.31 105 PRO A O 1
ATOM 809 N N . ASN A 1 106 ? -7.349 -1.914 -5.953 1.00 83.50 106 ASN A N 1
ATOM 810 C CA . ASN A 1 106 ? -7.012 -0.720 -6.736 1.00 83.50 106 ASN A CA 1
ATOM 811 C C . ASN A 1 106 ? -6.538 0.446 -5.855 1.00 83.50 106 ASN A C 1
ATOM 813 O O . ASN A 1 106 ? -5.596 1.151 -6.217 1.00 83.50 106 ASN A O 1
ATOM 817 N N . ARG A 1 107 ? -7.119 0.616 -4.658 1.00 85.56 107 ARG A N 1
ATOM 818 C CA . ARG A 1 107 ? -6.715 1.690 -3.736 1.00 85.56 107 ARG A CA 1
ATOM 819 C C . ARG A 1 107 ? -5.292 1.502 -3.219 1.00 85.56 107 ARG A C 1
ATOM 821 O O . ARG A 1 107 ? -4.595 2.490 -3.012 1.00 85.56 107 ARG A O 1
ATOM 828 N N . ILE A 1 108 ? -4.827 0.255 -3.103 1.00 86.25 108 ILE A N 1
ATOM 829 C CA . ILE A 1 108 ? -3.457 -0.062 -2.676 1.00 86.25 108 ILE A CA 1
ATOM 830 C C . ILE A 1 108 ? -2.433 0.508 -3.660 1.00 86.25 108 ILE A C 1
ATOM 832 O O . ILE A 1 108 ? -1.417 1.049 -3.235 1.00 86.25 108 ILE A O 1
ATOM 836 N N . THR A 1 109 ? -2.706 0.422 -4.965 1.00 88.44 109 THR A N 1
ATOM 837 C CA . THR A 1 109 ? -1.840 1.025 -5.984 1.00 88.44 109 THR A CA 1
ATOM 838 C C . THR A 1 109 ? -1.757 2.534 -5.787 1.00 88.44 109 THR A C 1
ATOM 840 O O . THR A 1 109 ? -0.662 3.051 -5.605 1.00 88.44 109 THR A O 1
ATOM 843 N N . THR A 1 110 ? -2.901 3.220 -5.683 1.00 87.94 110 THR A N 1
ATOM 844 C CA . THR A 1 110 ? -2.919 4.684 -5.499 1.00 87.94 110 THR A CA 1
ATOM 845 C C . THR A 1 110 ? -2.250 5.144 -4.201 1.00 87.94 110 THR A C 1
ATOM 847 O O . THR A 1 110 ? -1.715 6.250 -4.138 1.00 87.94 110 THR A O 1
ATOM 850 N N . LEU A 1 111 ? -2.284 4.311 -3.154 1.00 87.50 111 LEU A N 1
ATOM 851 C CA . LEU A 1 111 ? -1.625 4.582 -1.879 1.00 87.50 111 LEU A CA 1
ATOM 852 C C . LEU A 1 111 ? -0.102 4.561 -2.048 1.00 87.50 111 LEU A C 1
ATOM 854 O O . LEU A 1 111 ? 0.577 5.498 -1.632 1.00 87.50 111 LEU A O 1
ATOM 858 N N . TYR A 1 112 ? 0.434 3.518 -2.687 1.00 87.50 112 TYR A N 1
ATOM 859 C CA . TYR A 1 112 ? 1.875 3.405 -2.900 1.00 87.50 112 TYR A CA 1
ATOM 860 C C . TYR A 1 112 ? 2.405 4.359 -3.971 1.00 87.50 112 TYR A C 1
ATOM 862 O O . TYR A 1 112 ? 3.525 4.833 -3.828 1.00 87.50 112 TYR A O 1
ATOM 870 N N . GLU A 1 113 ? 1.621 4.711 -4.994 1.00 88.19 113 GLU A N 1
ATOM 871 C CA . GLU A 1 113 ? 1.995 5.762 -5.954 1.00 88.19 113 GLU A CA 1
ATOM 872 C C . GLU A 1 113 ? 2.241 7.091 -5.232 1.00 88.19 113 GLU A C 1
ATOM 874 O O . GLU A 1 113 ? 3.265 7.742 -5.445 1.00 88.19 113 GLU A O 1
ATOM 879 N N . ARG A 1 114 ? 1.346 7.450 -4.303 1.00 85.81 114 ARG A N 1
ATOM 880 C CA . ARG A 1 114 ? 1.486 8.642 -3.459 1.00 85.81 114 ARG A CA 1
ATOM 881 C C . ARG A 1 114 ? 2.665 8.526 -2.493 1.00 85.81 114 ARG A C 1
ATOM 883 O O . ARG A 1 114 ? 3.439 9.472 -2.372 1.00 85.81 114 ARG A O 1
ATOM 890 N N . ALA A 1 115 ? 2.846 7.370 -1.854 1.00 84.75 115 ALA A N 1
ATOM 891 C CA . ALA A 1 115 ? 3.970 7.143 -0.946 1.00 84.75 115 ALA A CA 1
ATOM 892 C C . ALA A 1 115 ? 5.327 7.266 -1.663 1.00 84.75 115 ALA A C 1
ATOM 894 O O . ALA A 1 115 ? 6.224 7.940 -1.162 1.00 84.75 115 ALA A O 1
ATOM 895 N N . VAL A 1 116 ? 5.461 6.684 -2.860 1.00 87.25 116 VAL A N 1
ATOM 896 C CA . VAL A 1 116 ? 6.674 6.757 -3.692 1.00 87.25 116 VAL A CA 1
ATOM 897 C C . VAL A 1 116 ? 6.910 8.169 -4.236 1.00 87.25 116 VAL A C 1
ATOM 899 O O . VAL A 1 116 ? 8.063 8.570 -4.383 1.00 87.25 116 VAL A O 1
ATOM 902 N N . ALA A 1 117 ? 5.852 8.933 -4.530 1.00 85.06 117 ALA A N 1
ATOM 903 C CA . ALA A 1 117 ? 5.980 10.322 -4.974 1.00 85.06 117 ALA A CA 1
ATOM 904 C C . ALA A 1 117 ? 6.584 11.233 -3.891 1.00 85.06 117 ALA A C 1
ATOM 906 O O . ALA A 1 117 ? 7.295 12.179 -4.215 1.00 85.06 117 ALA A O 1
ATOM 907 N N . VAL A 1 118 ? 6.321 10.936 -2.616 1.00 81.44 118 VAL A N 1
ATOM 908 C CA . VAL A 1 118 ? 6.867 11.686 -1.477 1.00 81.44 118 VAL A CA 1
ATOM 909 C C . VAL A 1 118 ? 8.231 11.148 -1.046 1.00 81.44 118 VAL A C 1
ATOM 911 O O . VAL A 1 118 ? 9.173 11.914 -0.860 1.00 81.44 118 VAL A O 1
ATOM 914 N N . SER A 1 119 ? 8.332 9.832 -0.853 1.00 80.44 119 SER A N 1
ATOM 915 C CA . SER A 1 119 ? 9.532 9.151 -0.373 1.00 80.44 119 SER A CA 1
ATOM 916 C C . SER A 1 119 ? 9.783 7.892 -1.212 1.00 80.44 119 SER A C 1
ATOM 918 O O . SER A 1 119 ? 9.272 6.806 -0.896 1.00 80.44 119 SER A O 1
ATOM 920 N N . PRO A 1 120 ? 10.546 8.019 -2.313 1.00 81.69 120 PRO A N 1
ATOM 921 C CA . PRO A 1 120 ? 10.928 6.876 -3.124 1.00 81.69 120 PRO A CA 1
ATOM 922 C C . PRO A 1 120 ? 11.977 6.051 -2.370 1.00 81.69 120 PRO A C 1
ATOM 924 O O . PRO A 1 120 ? 13.127 6.455 -2.227 1.00 81.69 120 PRO A O 1
ATOM 927 N N . SER A 1 121 ? 11.558 4.893 -1.865 1.00 86.75 121 SER A N 1
ATOM 928 C CA . SER A 1 121 ? 12.424 3.895 -1.235 1.00 86.75 121 SER A CA 1
ATOM 929 C C . SER A 1 121 ? 12.297 2.559 -1.963 1.00 86.75 121 SER A C 1
ATOM 931 O O . SER A 1 121 ? 11.263 2.280 -2.579 1.00 86.75 121 SER A O 1
ATOM 933 N N . GLU A 1 122 ? 13.322 1.708 -1.865 1.00 85.56 122 GLU A N 1
ATOM 934 C CA . GLU A 1 122 ? 13.323 0.369 -2.475 1.00 85.56 122 GLU A CA 1
ATOM 935 C C . GLU A 1 122 ? 12.103 -0.452 -2.036 1.00 85.56 122 GLU A C 1
ATOM 937 O O . GLU A 1 122 ? 11.425 -1.082 -2.851 1.00 85.56 122 GLU A O 1
ATOM 942 N N . GLN A 1 123 ? 11.770 -0.381 -0.745 1.00 84.19 123 GLN A N 1
ATOM 943 C CA . GLN A 1 123 ? 10.634 -1.079 -0.154 1.00 84.19 123 GLN A CA 1
ATOM 944 C C . GLN A 1 123 ? 9.296 -0.557 -0.701 1.00 84.19 123 GLN A C 1
ATOM 946 O O . GLN A 1 123 ? 8.457 -1.353 -1.128 1.00 84.19 123 GLN A O 1
ATOM 951 N N . ASN A 1 124 ? 9.103 0.766 -0.767 1.00 85.12 124 ASN A N 1
ATOM 952 C CA . ASN A 1 124 ? 7.872 1.365 -1.296 1.00 85.12 124 ASN A CA 1
ATOM 953 C C . ASN A 1 124 ? 7.680 1.042 -2.783 1.00 85.12 124 ASN A C 1
ATOM 955 O O . ASN A 1 124 ? 6.578 0.688 -3.203 1.00 85.12 124 ASN A O 1
ATOM 959 N N . LEU A 1 125 ? 8.754 1.114 -3.573 1.00 86.62 125 LEU A N 1
ATOM 960 C CA . LEU A 1 125 ? 8.739 0.758 -4.991 1.00 86.62 125 LEU A CA 1
ATOM 961 C C . LEU A 1 125 ? 8.452 -0.734 -5.202 1.00 86.62 125 LEU A C 1
ATOM 963 O O . LEU A 1 125 ? 7.671 -1.094 -6.084 1.00 86.62 125 LEU A O 1
ATOM 967 N N . THR A 1 126 ? 9.009 -1.605 -4.361 1.00 88.19 126 THR A N 1
ATOM 968 C CA . THR A 1 126 ? 8.722 -3.046 -4.391 1.00 88.19 126 THR A CA 1
ATOM 969 C C . THR A 1 126 ? 7.254 -3.328 -4.067 1.00 88.19 126 THR A C 1
ATOM 971 O O . THR A 1 126 ? 6.595 -4.104 -4.762 1.00 88.19 126 THR A O 1
ATOM 974 N N . HIS A 1 127 ? 6.690 -2.666 -3.054 1.00 86.00 127 HIS A N 1
ATOM 975 C CA . HIS A 1 127 ? 5.269 -2.801 -2.737 1.00 86.00 127 HIS A CA 1
ATOM 976 C C . HIS A 1 127 ? 4.357 -2.241 -3.837 1.00 86.00 127 HIS A C 1
ATOM 978 O O . HIS A 1 127 ? 3.326 -2.854 -4.133 1.00 86.00 127 HIS A O 1
ATOM 984 N N . LEU A 1 128 ? 4.751 -1.140 -4.483 1.00 88.50 128 LEU A N 1
ATOM 985 C CA . LEU A 1 128 ? 4.048 -0.586 -5.637 1.00 88.50 128 LEU A CA 1
ATOM 986 C C . LEU A 1 128 ? 4.046 -1.567 -6.819 1.00 88.50 128 LEU A C 1
ATOM 988 O O . LEU A 1 128 ? 2.994 -1.823 -7.406 1.00 88.50 128 LEU A O 1
ATOM 992 N N . PHE A 1 129 ? 5.193 -2.182 -7.121 1.00 87.94 129 PHE A N 1
ATOM 993 C CA . PHE A 1 129 ? 5.300 -3.229 -8.139 1.00 87.94 129 PHE A CA 1
ATOM 994 C C . PHE A 1 129 ? 4.328 -4.380 -7.849 1.00 87.94 129 PHE A C 1
ATOM 996 O O . PHE A 1 129 ? 3.518 -4.737 -8.704 1.00 87.94 129 PHE A O 1
ATOM 1003 N N . MET A 1 130 ? 4.325 -4.900 -6.617 1.00 84.88 130 MET A N 1
ATOM 1004 C CA . MET A 1 130 ? 3.413 -5.977 -6.208 1.00 84.88 130 MET A CA 1
ATOM 1005 C C . MET A 1 130 ? 1.935 -5.563 -6.286 1.00 84.88 130 MET A C 1
ATOM 1007 O O . MET A 1 130 ? 1.068 -6.392 -6.570 1.00 84.88 130 MET A O 1
ATOM 1011 N N . ALA A 1 131 ? 1.617 -4.288 -6.049 1.00 85.25 131 ALA A N 1
ATOM 1012 C CA . ALA A 1 131 ? 0.266 -3.769 -6.229 1.00 85.25 131 ALA A CA 1
ATOM 1013 C C . ALA A 1 131 ? -0.151 -3.770 -7.712 1.00 85.25 131 ALA A C 1
ATOM 1015 O O . ALA A 1 131 ? -1.251 -4.224 -8.026 1.00 85.25 131 ALA A O 1
ATOM 1016 N N . HIS A 1 132 ? 0.730 -3.348 -8.627 1.00 86.69 132 HIS A N 1
ATOM 1017 C CA . HIS A 1 132 ? 0.462 -3.419 -10.069 1.00 86.69 132 HIS A CA 1
ATOM 1018 C C . HIS A 1 132 ? 0.339 -4.855 -10.588 1.00 86.69 132 HIS A C 1
ATOM 1020 O O . HIS A 1 132 ? -0.534 -5.099 -11.420 1.00 86.69 132 HIS A O 1
ATOM 1026 N N . VAL A 1 133 ? 1.135 -5.801 -10.067 1.00 84.44 133 VAL A N 1
ATOM 1027 C CA . VAL A 1 133 ? 1.010 -7.241 -10.373 1.00 84.44 133 VAL A CA 1
ATOM 1028 C C . VAL A 1 133 ? -0.402 -7.733 -10.053 1.00 84.44 133 VAL A C 1
ATOM 1030 O O . VAL A 1 133 ? -1.054 -8.344 -10.898 1.00 84.44 133 VAL A O 1
ATOM 1033 N N . ARG A 1 134 ? -0.911 -7.426 -8.851 1.00 81.81 134 ARG A N 1
ATOM 1034 C CA . ARG A 1 134 ? -2.265 -7.834 -8.434 1.00 81.81 134 ARG A CA 1
ATOM 1035 C C . ARG A 1 134 ? -3.359 -7.244 -9.321 1.00 81.81 134 ARG A C 1
ATOM 1037 O O . ARG A 1 134 ? -4.314 -7.943 -9.639 1.00 81.81 134 ARG A O 1
ATOM 1044 N N . ASN A 1 135 ? -3.194 -5.995 -9.751 1.00 82.62 135 ASN A N 1
ATOM 1045 C CA . ASN A 1 135 ? -4.155 -5.304 -10.613 1.00 82.62 135 ASN A CA 1
ATOM 1046 C C . ASN A 1 135 ? -3.929 -5.577 -12.113 1.00 82.62 135 ASN A C 1
ATOM 1048 O O . ASN A 1 135 ? -4.571 -4.939 -12.943 1.00 82.62 135 ASN A O 1
ATOM 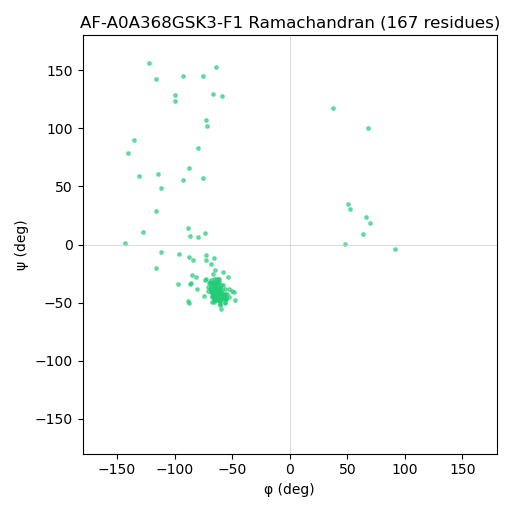1052 N N . ARG A 1 136 ? -3.014 -6.497 -12.472 1.00 84.44 136 ARG A N 1
ATOM 1053 C CA . ARG A 1 136 ? -2.650 -6.850 -13.861 1.00 84.44 136 ARG A CA 1
ATOM 1054 C C . ARG A 1 136 ? -2.276 -5.640 -14.724 1.00 84.44 136 ARG A C 1
ATOM 1056 O O . ARG A 1 136 ? -2.464 -5.616 -15.936 1.00 84.44 136 ARG A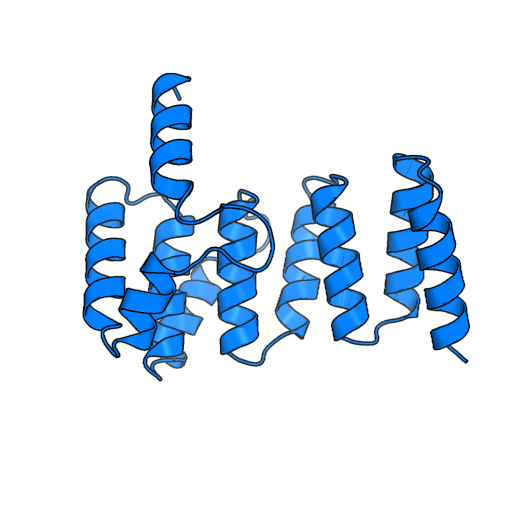 O 1
ATOM 1063 N N . SER A 1 137 ? -1.725 -4.611 -14.089 1.00 85.81 137 SER A N 1
ATOM 1064 C CA . SER A 1 137 ? -1.318 -3.371 -14.740 1.00 85.81 137 SER A CA 1
ATOM 1065 C C . SER A 1 137 ? 0.115 -3.505 -15.261 1.00 85.81 137 SER A C 1
ATOM 1067 O O . SER A 1 137 ? 1.027 -2.823 -14.786 1.00 85.81 137 SER A O 1
ATOM 1069 N N . PHE A 1 138 ? 0.318 -4.388 -16.240 1.00 87.56 138 PHE A N 1
ATOM 1070 C CA . PHE A 1 138 ? 1.645 -4.829 -16.683 1.00 87.56 138 PHE A CA 1
ATOM 1071 C C . PHE A 1 138 ? 2.533 -3.701 -17.245 1.00 87.56 138 PHE A C 1
ATOM 1073 O O . PHE A 1 138 ? 3.742 -3.697 -17.020 1.00 87.56 138 PHE A O 1
ATOM 1080 N N . LYS A 1 139 ? 1.939 -2.678 -17.882 1.00 88.69 139 LYS A N 1
ATOM 1081 C CA . LYS A 1 139 ? 2.668 -1.472 -18.329 1.00 88.69 139 LYS A CA 1
ATOM 1082 C C . LYS A 1 139 ? 3.316 -0.727 -17.158 1.00 88.69 139 LYS A C 1
ATOM 1084 O O . LYS A 1 139 ? 4.513 -0.457 -17.170 1.00 88.69 139 LYS A O 1
ATOM 1089 N N . ASN A 1 140 ? 2.539 -0.436 -16.115 1.00 89.50 140 ASN A N 1
ATOM 1090 C CA . ASN A 1 140 ? 3.054 0.249 -14.925 1.00 89.50 140 ASN A CA 1
ATOM 1091 C C . ASN A 1 140 ? 4.006 -0.647 -14.125 1.00 89.50 140 ASN A C 1
ATOM 1093 O O . ASN A 1 140 ? 4.996 -0.165 -13.584 1.00 89.50 140 ASN A O 1
ATOM 1097 N N . GLN A 1 141 ? 3.759 -1.959 -14.114 1.00 88.81 141 GLN A N 1
ATOM 1098 C CA . GLN A 1 141 ? 4.657 -2.940 -13.514 1.00 88.81 141 GLN A CA 1
ATOM 1099 C C . GLN A 1 141 ? 6.063 -2.870 -14.141 1.00 88.81 141 GLN A C 1
ATOM 1101 O O . GLN A 1 141 ? 7.053 -2.784 -13.413 1.00 88.81 141 GLN A O 1
ATOM 1106 N N . GLN A 1 142 ? 6.150 -2.813 -15.475 1.00 90.81 142 GLN A N 1
ATOM 1107 C CA . GLN A 1 142 ? 7.415 -2.630 -16.189 1.00 90.81 142 GLN A CA 1
ATOM 1108 C C . GLN A 1 142 ? 8.094 -1.308 -15.804 1.00 90.81 142 GLN A C 1
ATOM 1110 O O . GLN A 1 142 ? 9.287 -1.303 -15.505 1.00 90.81 142 GLN A O 1
ATOM 1115 N N . LEU A 1 143 ? 7.356 -0.192 -15.781 1.00 92.31 143 LEU A N 1
ATOM 1116 C CA . LEU A 1 143 ? 7.914 1.120 -15.432 1.00 92.31 143 LEU A CA 1
ATOM 1117 C C . LEU A 1 143 ? 8.528 1.129 -14.024 1.00 92.31 143 LEU A C 1
ATOM 1119 O O . LEU A 1 143 ? 9.651 1.603 -13.845 1.00 92.31 143 LEU A O 1
ATOM 1123 N N . VAL A 1 144 ? 7.825 0.563 -13.040 1.00 91.50 144 VAL A N 1
ATOM 1124 C CA . VAL A 1 144 ? 8.304 0.484 -11.652 1.00 91.50 144 VAL A CA 1
ATOM 1125 C C . VAL A 1 144 ? 9.509 -0.452 -11.532 1.00 91.50 144 VAL A C 1
ATOM 1127 O O . VAL A 1 144 ? 10.480 -0.099 -10.866 1.00 91.50 144 VAL A O 1
ATOM 1130 N N . ALA A 1 145 ? 9.508 -1.600 -12.217 1.00 90.19 145 ALA A N 1
ATOM 1131 C CA . ALA A 1 145 ? 10.646 -2.523 -12.222 1.00 90.19 145 ALA A CA 1
ATOM 1132 C C . ALA A 1 145 ? 11.907 -1.899 -12.838 1.00 90.19 145 ALA A C 1
ATOM 1134 O O . ALA A 1 145 ? 12.997 -2.012 -12.281 1.00 90.19 145 ALA A O 1
ATOM 1135 N N . MET A 1 146 ? 11.758 -1.179 -13.953 1.00 91.62 146 MET A N 1
ATOM 1136 C CA . MET A 1 146 ? 12.878 -0.474 -14.579 1.00 91.62 146 MET A CA 1
ATOM 1137 C C . MET A 1 146 ? 13.396 0.666 -13.701 1.00 91.62 146 MET A C 1
ATOM 1139 O O . MET A 1 146 ? 14.596 0.932 -13.701 1.00 91.62 146 MET A O 1
ATOM 1143 N N . ARG A 1 147 ? 12.519 1.330 -12.938 1.00 91.56 147 ARG A N 1
ATOM 1144 C CA . ARG A 1 147 ? 12.924 2.330 -11.944 1.00 91.56 147 ARG A CA 1
ATOM 1145 C C . ARG A 1 147 ? 13.718 1.698 -10.799 1.00 91.56 147 ARG A C 1
ATOM 1147 O O . ARG A 1 147 ? 14.807 2.177 -10.507 1.00 91.56 147 ARG A O 1
ATOM 1154 N N . LEU A 1 148 ? 13.228 0.596 -10.227 1.00 89.88 148 LEU A N 1
ATOM 1155 C CA . LEU A 1 148 ? 13.937 -0.187 -9.204 1.00 89.88 148 LEU A CA 1
ATOM 1156 C C . LEU A 1 148 ? 15.324 -0.629 -9.681 1.00 89.88 148 LEU A C 1
ATOM 1158 O O . LEU A 1 148 ? 16.311 -0.467 -8.969 1.00 89.88 148 LEU A O 1
ATOM 1162 N N . PHE A 1 149 ? 15.413 -1.147 -10.907 1.00 90.81 149 PHE A N 1
ATOM 1163 C CA . PHE A 1 149 ? 16.688 -1.557 -11.483 1.00 90.81 149 PHE A CA 1
ATOM 1164 C C . PHE A 1 149 ? 17.650 -0.375 -11.658 1.00 90.81 149 PHE A C 1
ATOM 1166 O O . PHE A 1 149 ? 18.814 -0.489 -11.298 1.00 90.81 149 PHE A O 1
ATOM 1173 N N . LYS A 1 150 ? 17.175 0.773 -12.155 1.00 89.69 150 LYS A N 1
ATOM 1174 C CA . LYS A 1 150 ? 18.017 1.968 -12.334 1.00 89.69 150 LYS A CA 1
ATOM 1175 C C . LYS A 1 150 ? 18.517 2.559 -11.015 1.00 89.69 150 LYS A C 1
ATOM 1177 O O . LYS A 1 150 ? 19.651 3.017 -10.970 1.00 89.69 150 LYS A O 1
ATOM 1182 N N . GLU A 1 151 ? 17.680 2.585 -9.979 1.00 88.94 151 GLU A N 1
ATOM 1183 C CA . GLU A 1 151 ? 18.022 3.213 -8.694 1.00 88.94 151 GLU A CA 1
ATOM 1184 C C . GLU A 1 151 ? 18.893 2.306 -7.805 1.00 88.94 151 GLU A C 1
ATOM 1186 O O . GLU A 1 151 ? 19.823 2.798 -7.171 1.00 88.94 151 GLU A O 1
ATOM 1191 N N . PHE A 1 152 ? 18.639 0.992 -7.783 1.00 88.69 152 PHE A N 1
ATOM 1192 C CA . PHE A 1 152 ? 19.296 0.053 -6.856 1.00 88.69 152 PHE A CA 1
ATOM 1193 C C . PHE A 1 152 ? 20.250 -0.941 -7.539 1.00 88.69 152 PHE A C 1
ATOM 1195 O O . PHE A 1 152 ? 20.947 -1.689 -6.858 1.00 88.69 152 PHE A O 1
ATOM 1202 N N . ASN A 1 153 ? 20.295 -0.961 -8.877 1.00 85.81 153 ASN A N 1
ATOM 1203 C CA . ASN A 1 153 ? 21.180 -1.791 -9.708 1.00 85.81 153 ASN A CA 1
ATOM 1204 C C . ASN A 1 153 ? 21.189 -3.291 -9.348 1.00 85.81 153 ASN A C 1
ATOM 1206 O O . ASN A 1 153 ? 22.215 -3.964 -9.438 1.00 85.81 153 ASN A O 1
ATOM 1210 N N . ASN A 1 154 ? 20.037 -3.823 -8.929 1.00 85.94 154 ASN A N 1
ATOM 1211 C CA . ASN A 1 154 ? 19.896 -5.214 -8.508 1.00 85.94 154 ASN A CA 1
ATOM 1212 C C . ASN A 1 154 ? 19.302 -6.078 -9.634 1.00 85.94 154 ASN A C 1
ATOM 1214 O O . ASN A 1 154 ? 18.202 -5.811 -10.127 1.00 85.94 154 ASN A O 1
ATOM 1218 N N . SER A 1 155 ? 20.007 -7.143 -10.022 1.00 83.69 155 SER A N 1
ATOM 1219 C CA . SER A 1 155 ?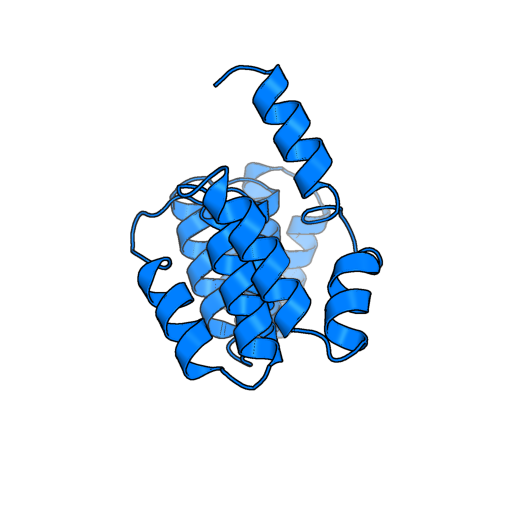 19.660 -8.014 -11.157 1.00 83.69 155 SER A CA 1
ATOM 1220 C C . SER A 1 155 ? 18.226 -8.583 -11.152 1.00 83.69 155 SER A C 1
ATOM 1222 O O . SER A 1 155 ? 17.619 -8.631 -12.224 1.00 83.69 155 SER A O 1
ATOM 1224 N N . PRO A 1 156 ? 17.615 -8.981 -10.014 1.00 87.81 156 PRO A N 1
ATOM 1225 C CA . PRO A 1 156 ? 16.231 -9.457 -9.972 1.00 87.81 156 PRO A CA 1
ATOM 1226 C C . PRO A 1 156 ? 15.212 -8.441 -10.501 1.00 87.81 156 PRO A C 1
ATOM 1228 O O . PRO A 1 156 ? 14.254 -8.836 -11.164 1.00 87.81 156 PRO A O 1
ATOM 1231 N N . TYR A 1 157 ? 15.428 -7.139 -10.284 1.00 87.88 157 TYR A N 1
ATOM 1232 C CA . TYR A 1 157 ? 14.507 -6.098 -10.753 1.00 87.88 157 TYR A CA 1
ATOM 1233 C C . TYR A 1 157 ? 14.499 -5.966 -12.277 1.00 87.88 157 TYR A C 1
ATOM 1235 O O . TYR A 1 157 ? 13.458 -5.679 -12.869 1.00 87.88 157 TYR A O 1
ATOM 1243 N N . PHE A 1 158 ? 15.624 -6.255 -12.933 1.00 85.94 158 PHE A N 1
ATOM 1244 C CA . PHE A 1 158 ? 15.670 -6.337 -14.390 1.00 85.94 158 PHE A CA 1
ATOM 1245 C C . PHE A 1 158 ? 14.789 -7.483 -14.909 1.00 85.94 158 PHE A C 1
ATOM 1247 O O . PHE A 1 158 ? 13.955 -7.277 -15.792 1.00 85.94 158 PHE A O 1
ATOM 1254 N N . PHE A 1 159 ? 14.897 -8.673 -14.306 1.00 88.69 159 PHE A N 1
ATOM 1255 C CA . PHE A 1 159 ? 14.055 -9.819 -14.667 1.00 88.69 159 PHE A CA 1
ATOM 1256 C C . PHE A 1 159 ? 12.568 -9.557 -14.418 1.00 88.69 159 PHE A C 1
ATOM 1258 O O . PHE A 1 159 ? 11.730 -9.981 -15.213 1.00 88.69 159 PHE A O 1
ATOM 1265 N N . TRP A 1 160 ? 12.226 -8.816 -13.363 1.00 88.62 160 TRP A N 1
ATOM 1266 C CA . TRP A 1 160 ? 10.853 -8.373 -13.121 1.00 88.62 160 TRP A CA 1
ATOM 1267 C C . TRP A 1 160 ? 10.324 -7.502 -14.263 1.00 88.62 160 TRP A C 1
ATOM 1269 O O . TRP A 1 160 ? 9.185 -7.687 -14.694 1.00 88.62 160 TRP A O 1
ATOM 1279 N N . GLY A 1 161 ? 11.148 -6.596 -14.795 1.00 86.06 161 GLY A N 1
ATOM 1280 C CA . GLY A 1 161 ? 10.809 -5.780 -15.960 1.00 86.06 161 GLY A CA 1
ATOM 1281 C C . GLY A 1 161 ? 10.572 -6.624 -17.212 1.00 86.06 161 GLY A C 1
ATOM 1282 O O . GLY A 1 161 ? 9.542 -6.468 -17.863 1.00 86.06 161 GLY A O 1
ATOM 1283 N N . VAL A 1 162 ? 11.471 -7.569 -17.504 1.00 88.81 162 VAL A N 1
ATOM 1284 C CA . VAL A 1 162 ? 11.333 -8.493 -18.644 1.00 88.81 162 VAL A CA 1
ATOM 1285 C C . VAL A 1 162 ? 10.057 -9.330 -18.527 1.00 88.81 162 VAL A C 1
ATOM 1287 O O . VAL A 1 162 ? 9.274 -9.388 -19.472 1.00 88.81 162 VAL A O 1
ATOM 1290 N N . MET A 1 163 ? 9.790 -9.914 -17.355 1.00 87.25 163 MET A N 1
ATOM 1291 C CA . MET A 1 163 ? 8.570 -10.694 -17.114 1.00 87.25 163 MET A CA 1
ATOM 1292 C C . MET A 1 163 ? 7.303 -9.843 -17.291 1.00 87.25 163 MET A C 1
ATOM 1294 O O . MET A 1 163 ? 6.314 -10.309 -17.851 1.00 87.25 163 MET A O 1
ATOM 1298 N N . SER A 1 164 ? 7.346 -8.571 -16.882 1.00 86.50 164 SER A N 1
ATOM 1299 C CA . SER A 1 164 ? 6.234 -7.629 -17.075 1.00 86.50 164 SER A CA 1
ATOM 1300 C C . SER A 1 164 ? 5.945 -7.349 -18.552 1.00 86.50 164 SER A C 1
ATOM 1302 O O . SER A 1 164 ? 4.807 -7.050 -18.892 1.00 86.50 164 SER A O 1
ATOM 1304 N N . ILE A 1 165 ? 6.949 -7.415 -19.433 1.00 86.62 165 ILE A N 1
ATOM 1305 C CA . ILE A 1 165 ? 6.767 -7.277 -20.888 1.00 86.62 165 ILE A CA 1
ATOM 1306 C C . ILE A 1 165 ? 6.149 -8.552 -21.461 1.00 86.62 165 ILE A C 1
ATOM 1308 O O . ILE A 1 165 ? 5.207 -8.471 -22.239 1.00 86.62 165 ILE A O 1
ATOM 1312 N N . VAL A 1 166 ? 6.633 -9.724 -21.042 1.00 88.31 166 VAL A N 1
ATOM 1313 C CA . VAL A 1 166 ? 6.090 -11.016 -21.491 1.00 88.31 166 VAL A CA 1
ATOM 1314 C C . VAL A 1 166 ? 4.601 -11.140 -21.156 1.00 88.31 166 VAL A C 1
ATOM 1316 O O . VAL A 1 166 ? 3.832 -11.611 -21.981 1.00 88.31 166 VAL A O 1
ATOM 1319 N N . MET A 1 167 ? 4.175 -10.663 -19.983 1.00 82.56 167 MET A N 1
ATOM 1320 C CA . MET A 1 167 ? 2.765 -10.683 -19.566 1.00 82.56 167 MET A CA 1
ATOM 1321 C C . MET A 1 167 ? 1.861 -9.673 -20.301 1.00 82.56 167 MET A C 1
ATOM 1323 O O . MET A 1 167 ? 0.650 -9.703 -20.101 1.00 82.56 167 MET A O 1
ATOM 1327 N N . GLN A 1 168 ? 2.418 -8.755 -21.102 1.00 81.12 168 GLN A N 1
ATOM 1328 C CA . GLN A 1 168 ? 1.637 -7.798 -21.905 1.00 81.12 168 GLN A CA 1
ATOM 1329 C C . GLN A 1 168 ? 1.172 -8.365 -23.251 1.00 81.12 168 GLN A C 1
ATOM 1331 O O . GLN A 1 168 ? 0.351 -7.719 -23.904 1.00 81.12 168 GLN A O 1
ATOM 1336 N N . VAL A 1 169 ? 1.730 -9.505 -23.667 1.00 68.62 169 VAL A N 1
ATOM 1337 C CA . VAL A 1 169 ? 1.4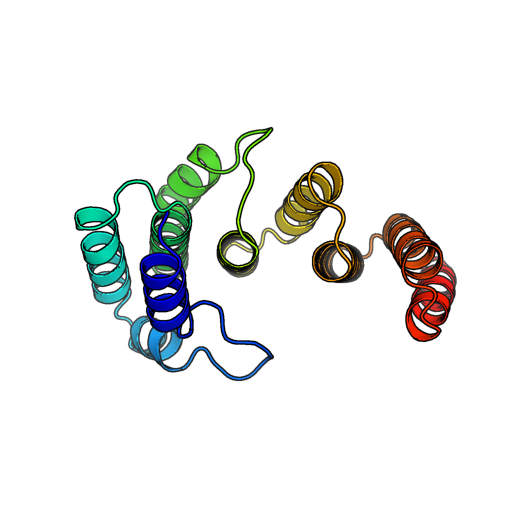10 -10.208 -24.919 1.00 68.62 169 VAL A CA 1
ATOM 1338 C C . VAL A 1 169 ? 0.175 -11.075 -24.718 1.00 68.62 169 VAL A C 1
ATOM 1340 O O . VAL A 1 169 ? -0.700 -11.034 -25.609 1.00 68.62 169 VAL A O 1
#